Protein AF-X1BZ85-F1 (afdb_monomer_lite)

Foldseek 3Di:
DFDKDKDKDFDKDDWPFPPCPDDVNPDTDTDIDTDPHIDMDIDTDDPAQKDKDADPVVRFIDIDNHLVDDDDPVGPNVVND

InterPro domains:
  IPR020568 Ribosomal protein uS5 domain 2-type superfamily [SSF54211] (2-64)

Structure (mmCIF, N/CA/C/O backbone):
data_AF-X1BZ85-F1
#
_entry.id   AF-X1BZ85-F1
#
loop_
_atom_site.group_PDB
_atom_site.id
_atom_site.type_symbol
_atom_site.label_atom_id
_atom_site.label_alt_id
_atom_site.label_comp_id
_atom_site.label_asym_id
_atom_site.label_entity_id
_atom_site.label_seq_id
_atom_site.pdbx_PDB_ins_code
_atom_site.Cartn_x
_atom_site.Cartn_y
_atom_site.Cartn_z
_atom_site.occupancy
_atom_site.B_iso_or_equiv
_atom_site.auth_seq_id
_atom_site.auth_comp_id
_atom_site.auth_asym_id
_atom_site.auth_atom_id
_atom_site.pdbx_PDB_model_num
ATOM 1 N N . MET A 1 1 ? -27.482 -7.767 10.215 1.00 64.12 1 MET A N 1
ATOM 2 C CA . MET A 1 1 ? -26.082 -8.253 10.238 1.00 64.12 1 MET A CA 1
ATOM 3 C C . MET A 1 1 ? -25.186 -7.148 9.708 1.00 64.12 1 MET A C 1
ATOM 5 O O . MET A 1 1 ? -25.530 -6.556 8.693 1.00 64.12 1 MET A O 1
ATOM 9 N N . ARG A 1 2 ? -24.083 -6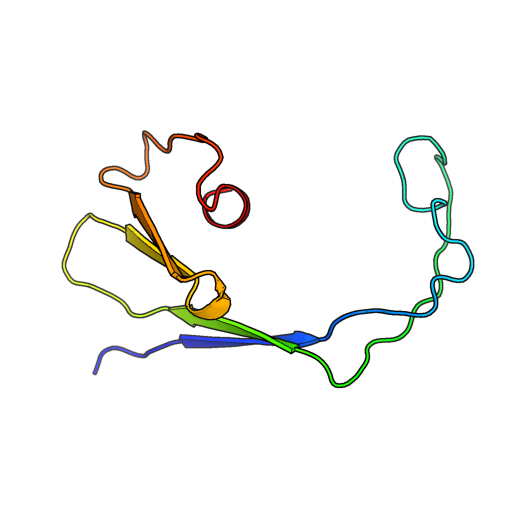.824 10.387 1.00 73.56 2 ARG A N 1
ATOM 10 C CA . ARG A 1 2 ? -23.112 -5.851 9.872 1.00 73.56 2 ARG A CA 1
ATOM 11 C C . ARG A 1 2 ? -22.288 -6.499 8.766 1.00 73.56 2 ARG A C 1
ATOM 13 O O . ARG A 1 2 ? -21.679 -7.538 8.995 1.00 73.56 2 ARG A O 1
ATOM 20 N N . LYS A 1 3 ? -22.312 -5.913 7.571 1.00 90.50 3 LYS A N 1
ATOM 21 C CA . LYS A 1 3 ? -21.594 -6.446 6.413 1.00 90.50 3 LYS A CA 1
ATOM 22 C C . LYS A 1 3 ? -20.125 -6.042 6.514 1.00 90.50 3 LYS A C 1
ATOM 24 O O . LYS A 1 3 ? -19.814 -4.857 6.460 1.00 90.50 3 LYS A O 1
ATOM 29 N N . ILE A 1 4 ? -19.246 -7.025 6.691 1.00 96.12 4 ILE A N 1
ATOM 30 C CA . ILE A 1 4 ? -17.801 -6.827 6.560 1.00 96.12 4 ILE A CA 1
ATOM 31 C C . ILE A 1 4 ? -17.494 -6.703 5.067 1.00 96.12 4 ILE A C 1
ATOM 33 O O . ILE A 1 4 ? -18.000 -7.489 4.262 1.00 96.12 4 ILE A O 1
ATOM 37 N N . ILE A 1 5 ? -16.700 -5.701 4.702 1.00 97.44 5 ILE A N 1
ATOM 38 C CA . ILE A 1 5 ? -16.274 -5.473 3.321 1.00 97.44 5 ILE A CA 1
ATOM 39 C C . ILE A 1 5 ? -14.844 -5.974 3.182 1.00 97.44 5 ILE A C 1
ATOM 41 O O . ILE A 1 5 ? -13.995 -5.646 4.007 1.00 97.44 5 ILE A O 1
ATOM 45 N N . PHE A 1 6 ? -14.588 -6.745 2.131 1.00 97.56 6 PHE A N 1
ATOM 46 C CA . PHE A 1 6 ? -13.262 -7.238 1.779 1.00 97.56 6 PHE A CA 1
ATOM 47 C C . PHE A 1 6 ? -12.893 -6.744 0.385 1.00 97.56 6 PHE A C 1
ATOM 49 O O . PHE A 1 6 ? -13.740 -6.723 -0.509 1.00 97.56 6 PHE A O 1
ATOM 56 N N . SER A 1 7 ? -11.632 -6.372 0.201 1.00 97.62 7 SER A N 1
ATOM 57 C CA . SER A 1 7 ? -11.072 -6.010 -1.097 1.00 97.62 7 SER A CA 1
ATOM 58 C C . SER A 1 7 ? -9.634 -6.510 -1.218 1.00 97.62 7 SER A C 1
ATOM 60 O O . SER A 1 7 ? -8.950 -6.722 -0.212 1.00 97.62 7 SER A O 1
ATOM 62 N N . ARG A 1 8 ? -9.179 -6.700 -2.458 1.00 97.94 8 ARG A N 1
ATOM 63 C CA . ARG A 1 8 ? -7.782 -6.986 -2.788 1.00 97.94 8 ARG A CA 1
ATOM 64 C C . ARG A 1 8 ? -7.375 -6.277 -4.074 1.00 97.94 8 ARG A C 1
ATOM 66 O O . ARG A 1 8 ? -8.188 -6.175 -4.991 1.00 97.94 8 ARG A O 1
ATOM 73 N N . ALA A 1 9 ? -6.115 -5.869 -4.162 1.00 97.75 9 ALA A N 1
ATOM 74 C CA . ALA A 1 9 ? -5.529 -5.275 -5.363 1.00 97.75 9 ALA A CA 1
ATOM 75 C C . ALA A 1 9 ? -4.200 -5.971 -5.707 1.00 97.75 9 ALA A C 1
ATOM 77 O O . ALA A 1 9 ? -3.420 -6.228 -4.787 1.00 97.75 9 ALA A O 1
ATOM 78 N N . PRO A 1 10 ? -3.946 -6.325 -6.983 1.00 98.06 10 PRO A N 1
ATOM 79 C CA . PRO A 1 10 ? -2.676 -6.916 -7.396 1.00 98.06 10 PRO A CA 1
ATOM 80 C C . PRO A 1 10 ? -1.549 -5.875 -7.436 1.00 98.06 10 PRO A C 1
ATOM 82 O O . PRO A 1 10 ? -1.792 -4.683 -7.620 1.00 98.06 10 PRO A O 1
ATOM 85 N N . VAL A 1 11 ? -0.311 -6.343 -7.317 1.00 97.19 11 VAL A N 1
ATOM 86 C CA . VAL A 1 11 ? 0.910 -5.554 -7.519 1.00 97.19 11 VAL A CA 1
ATOM 87 C C . VAL A 1 11 ? 1.261 -5.519 -9.010 1.00 97.19 11 VAL A C 1
ATOM 89 O O . VAL A 1 11 ? 1.071 -6.508 -9.721 1.00 97.19 11 VAL A O 1
ATOM 92 N N . ARG A 1 12 ? 1.794 -4.388 -9.484 1.00 95.56 12 ARG A N 1
ATOM 93 C CA . ARG A 1 12 ? 2.311 -4.220 -10.853 1.00 95.56 12 ARG A CA 1
ATOM 94 C C . ARG A 1 12 ? 3.824 -4.465 -10.937 1.00 95.56 12 ARG A C 1
ATOM 96 O O . ARG A 1 12 ? 4.541 -4.159 -9.988 1.00 95.56 12 ARG A O 1
ATOM 103 N N . ILE A 1 13 ? 4.303 -4.969 -12.076 1.00 94.69 13 ILE A N 1
ATOM 104 C CA . ILE A 1 13 ? 5.729 -5.117 -12.429 1.00 94.69 13 ILE A CA 1
ATOM 105 C C . ILE A 1 13 ? 5.980 -4.787 -13.915 1.00 94.69 13 ILE A C 1
ATOM 107 O O . ILE A 1 13 ? 5.036 -4.529 -14.662 1.00 94.69 13 ILE A O 1
ATOM 111 N N . CYS A 1 14 ? 7.250 -4.873 -14.343 1.00 86.44 14 CYS A N 1
ATOM 112 C CA . CYS A 1 14 ? 7.705 -4.694 -15.730 1.00 86.44 14 CYS A CA 1
ATOM 113 C C . CYS A 1 14 ? 7.356 -3.316 -16.317 1.00 86.44 14 CYS A C 1
ATOM 115 O O . CYS A 1 14 ? 6.708 -3.247 -17.354 1.00 86.44 14 CYS A O 1
ATOM 117 N N . ASP A 1 15 ? 7.808 -2.236 -15.669 1.00 89.44 15 ASP A N 1
ATOM 118 C CA . ASP A 1 15 ? 7.564 -0.849 -16.100 1.00 89.44 15 ASP A CA 1
ATOM 119 C C . ASP A 1 15 ? 8.382 -0.461 -17.345 1.00 89.44 15 ASP A C 1
ATOM 121 O O . ASP A 1 15 ? 9.423 0.200 -17.259 1.00 89.44 15 ASP A O 1
ATOM 125 N N . ILE A 1 16 ? 7.906 -0.842 -18.530 1.00 95.19 16 ILE A N 1
ATOM 126 C CA . ILE A 1 16 ? 8.456 -0.324 -19.786 1.00 95.19 16 ILE A CA 1
ATOM 127 C C . ILE A 1 16 ? 7.981 1.122 -19.934 1.00 95.19 16 ILE A C 1
ATOM 129 O O . ILE A 1 16 ? 6.780 1.389 -19.960 1.00 95.19 16 ILE A O 1
ATOM 133 N N . GLY A 1 17 ? 8.934 2.052 -20.013 1.00 93.50 17 GLY A N 1
ATOM 134 C CA . GLY A 1 17 ? 8.648 3.485 -19.908 1.00 93.50 17 GLY A CA 1
ATOM 135 C C . GLY A 1 17 ? 8.594 3.984 -18.463 1.00 93.50 17 GLY A C 1
ATOM 136 O O . GLY A 1 17 ? 8.005 5.031 -18.209 1.00 93.50 17 GLY A O 1
ATOM 137 N N . GLY A 1 18 ? 9.193 3.258 -17.510 1.00 93.12 18 GLY A N 1
ATOM 138 C CA . GLY A 1 18 ? 9.274 3.686 -16.114 1.00 93.12 18 GLY A CA 1
ATOM 139 C C . GLY A 1 18 ? 9.765 5.130 -15.962 1.00 93.12 18 GLY A C 1
ATOM 140 O O . GLY A 1 18 ? 10.619 5.589 -16.721 1.00 93.12 18 GLY A O 1
ATOM 141 N N . TRP A 1 19 ? 9.203 5.827 -14.972 1.00 93.38 19 TRP A N 1
ATOM 142 C CA . TRP A 1 19 ? 9.379 7.256 -14.686 1.00 93.38 19 TRP A CA 1
ATOM 143 C C . TRP A 1 19 ? 8.708 8.233 -15.655 1.00 93.38 19 TRP A C 1
ATOM 145 O O . TRP A 1 19 ? 8.628 9.421 -15.340 1.00 93.38 19 TRP A O 1
ATOM 155 N N . THR A 1 20 ? 8.186 7.786 -16.796 1.00 95.06 20 THR A N 1
ATOM 156 C CA . THR A 1 20 ? 7.482 8.696 -17.715 1.00 95.06 20 THR A CA 1
ATOM 157 C C . THR A 1 20 ? 6.102 9.115 -17.193 1.00 95.06 20 THR A C 1
ATOM 159 O O . THR A 1 20 ? 5.578 10.135 -17.614 1.00 95.06 20 THR A O 1
ATOM 162 N N . ASP A 1 21 ? 5.535 8.402 -16.219 1.00 92.88 21 ASP A N 1
ATOM 163 C CA . ASP A 1 21 ? 4.306 8.758 -15.497 1.00 92.88 21 ASP A CA 1
ATOM 164 C C . ASP A 1 21 ? 4.535 9.708 -14.303 1.00 92.88 21 ASP A C 1
ATOM 166 O O . ASP A 1 21 ? 3.627 9.947 -13.507 1.00 92.88 21 ASP A O 1
ATOM 170 N N . THR A 1 22 ? 5.746 10.249 -14.150 1.00 94.69 22 THR A N 1
ATOM 171 C CA . THR A 1 22 ? 6.111 11.128 -13.030 1.00 94.69 22 THR A CA 1
ATOM 172 C C . THR A 1 22 ? 6.125 12.609 -13.420 1.00 94.69 22 THR A C 1
ATOM 174 O O . THR A 1 22 ? 6.105 12.975 -14.593 1.00 94.69 22 THR A O 1
ATOM 177 N N . TRP A 1 23 ? 6.184 13.488 -12.412 1.00 94.19 23 TRP A N 1
ATOM 178 C CA . TRP A 1 23 ? 5.966 14.937 -12.539 1.00 94.19 23 TRP A CA 1
ATOM 179 C C . TRP A 1 23 ? 6.869 15.669 -13.548 1.00 94.19 23 TRP A C 1
ATOM 181 O O . TRP A 1 23 ? 6.484 16.729 -14.038 1.00 94.19 23 TRP A O 1
ATOM 191 N N . PHE A 1 24 ? 8.060 15.148 -13.858 1.00 94.81 24 PHE A N 1
ATOM 192 C CA . PHE A 1 24 ? 9.006 15.798 -14.772 1.00 94.81 24 PHE A CA 1
ATOM 193 C C . PHE A 1 24 ? 8.825 15.392 -16.241 1.00 94.81 24 PHE A C 1
ATOM 195 O O . PHE A 1 24 ? 9.490 15.959 -17.108 1.00 94.81 24 PHE A O 1
ATOM 202 N N . CYS A 1 25 ? 7.955 14.423 -16.538 1.00 95.81 25 C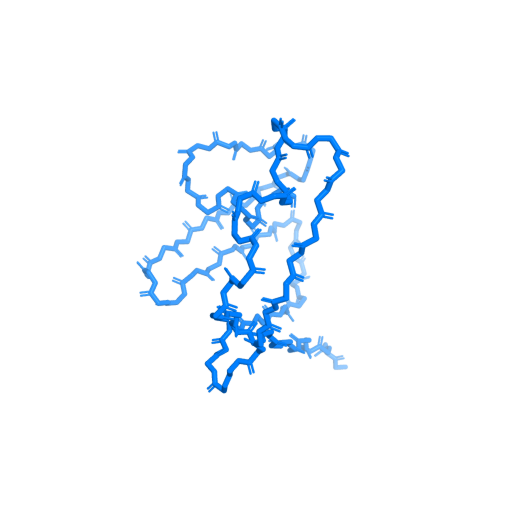YS A N 1
ATOM 203 C CA . CYS A 1 25 ? 7.614 14.018 -17.897 1.00 95.81 25 CYS A CA 1
ATOM 204 C C . CYS A 1 25 ? 6.157 14.421 -18.183 1.00 95.81 25 CYS A C 1
ATOM 206 O O . CYS A 1 25 ? 5.235 13.689 -17.832 1.00 95.81 25 CYS A O 1
ATOM 208 N N . PRO A 1 26 ? 5.910 15.589 -18.810 1.00 93.25 26 PRO A N 1
ATOM 209 C CA . PRO A 1 26 ? 4.548 16.096 -18.996 1.00 93.25 26 PRO A CA 1
ATOM 210 C C . PRO A 1 26 ? 3.654 15.195 -19.856 1.00 93.25 26 PRO A C 1
ATOM 212 O O . PRO A 1 26 ? 2.436 15.239 -19.725 1.00 93.25 26 PRO A O 1
ATOM 215 N N . ASN A 1 27 ? 4.253 14.403 -20.752 1.00 95.75 27 ASN A N 1
ATOM 216 C CA . ASN A 1 27 ? 3.562 13.428 -21.591 1.00 95.75 27 ASN A CA 1
ATOM 217 C C . ASN A 1 27 ? 4.356 12.120 -21.579 1.00 95.75 27 ASN A C 1
ATOM 219 O O . ASN A 1 27 ? 5.374 12.013 -22.266 1.00 95.75 27 ASN A O 1
ATOM 223 N N . GLY A 1 28 ? 3.887 11.137 -20.818 1.00 94.44 28 GLY A N 1
ATOM 224 C CA . GLY A 1 28 ? 4.504 9.820 -20.734 1.00 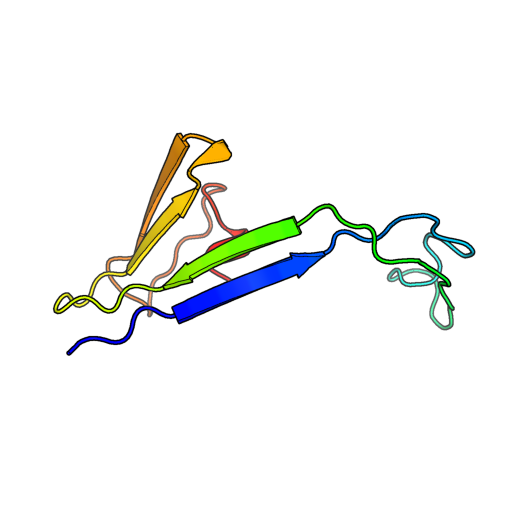94.44 28 GLY A CA 1
ATOM 225 C C . GLY A 1 28 ? 3.517 8.684 -20.929 1.00 94.44 28 GLY A C 1
ATOM 226 O O . GLY A 1 28 ? 2.302 8.878 -20.977 1.00 94.44 28 GLY A O 1
ATOM 227 N N . ALA A 1 29 ? 4.061 7.483 -21.064 1.00 95.44 29 ALA A N 1
ATOM 228 C CA . ALA A 1 29 ? 3.290 6.263 -21.210 1.00 95.44 29 ALA A CA 1
ATOM 229 C C . ALA A 1 29 ? 4.062 5.122 -20.553 1.00 95.44 29 ALA A C 1
ATOM 231 O O . ALA A 1 29 ? 5.236 4.897 -20.852 1.00 95.44 29 ALA A O 1
ATOM 232 N N . VAL A 1 30 ? 3.372 4.380 -19.693 1.00 96.44 30 VAL A N 1
ATOM 233 C CA . VAL A 1 30 ? 3.918 3.199 -19.029 1.00 96.44 30 VAL A CA 1
ATOM 234 C C . VAL A 1 30 ? 3.132 1.986 -19.487 1.00 96.44 30 VAL A C 1
ATOM 236 O O . VAL A 1 30 ? 1.904 1.957 -19.408 1.00 96.44 30 VAL A O 1
ATOM 239 N N . PHE A 1 31 ? 3.853 0.964 -19.927 1.00 96.81 31 PHE A N 1
ATOM 240 C CA . PHE A 1 31 ? 3.314 -0.378 -20.065 1.00 96.81 31 PHE A CA 1
ATOM 241 C C . PHE A 1 31 ? 3.790 -1.206 -18.871 1.00 96.81 31 PHE A C 1
ATOM 243 O O . PHE A 1 31 ? 4.993 -1.332 -18.656 1.00 96.81 31 PHE A O 1
ATOM 250 N N . ASN A 1 32 ? 2.853 -1.749 -18.094 1.00 96.44 32 ASN A N 1
ATOM 251 C CA . ASN A 1 32 ? 3.125 -2.604 -16.940 1.00 96.44 32 ASN A CA 1
ATOM 252 C C . ASN A 1 32 ? 2.123 -3.764 -16.879 1.00 96.44 32 ASN A C 1
ATOM 254 O O . ASN A 1 32 ? 1.119 -3.781 -17.594 1.00 96.44 32 ASN A O 1
ATOM 258 N N . ILE A 1 33 ? 2.422 -4.757 -16.042 1.00 97.00 33 ILE A N 1
ATOM 259 C CA . ILE A 1 33 ? 1.620 -5.976 -15.914 1.00 97.00 33 ILE A CA 1
ATOM 260 C C . ILE A 1 33 ? 1.322 -6.240 -14.438 1.00 97.00 33 ILE A C 1
ATOM 262 O O . ILE A 1 33 ? 2.218 -6.199 -13.594 1.00 97.00 33 ILE A O 1
ATOM 266 N N . CYS A 1 34 ? 0.067 -6.561 -14.127 1.00 97.81 34 CYS A N 1
ATOM 267 C CA . CYS A 1 34 ? -0.331 -7.042 -12.806 1.00 97.81 34 CYS A CA 1
ATOM 268 C C . CYS A 1 34 ? 0.106 -8.497 -12.601 1.00 97.81 34 CYS A C 1
ATOM 270 O O . CYS A 1 34 ? -0.160 -9.354 -13.443 1.00 97.81 34 CYS A O 1
ATOM 272 N N . VAL A 1 35 ? 0.699 -8.799 -11.449 1.00 97.25 35 VAL A N 1
ATOM 273 C CA . VAL A 1 35 ? 1.056 -10.167 -11.045 1.00 97.25 35 VAL A CA 1
ATOM 274 C C . VAL A 1 35 ? 0.196 -10.659 -9.890 1.00 97.25 35 VAL A C 1
ATOM 276 O O . VAL A 1 35 ? -0.421 -9.875 -9.173 1.00 97.25 35 VAL A O 1
ATOM 279 N N . GLY A 1 36 ? 0.162 -11.982 -9.701 1.00 97.75 36 GLY A N 1
ATOM 280 C CA . GLY A 1 36 ? -0.594 -12.673 -8.649 1.00 97.75 36 GLY A CA 1
ATOM 281 C C . GLY A 1 36 ? -0.057 -12.475 -7.225 1.00 97.75 36 GLY A C 1
ATOM 282 O O . GLY A 1 36 ? -0.033 -13.424 -6.448 1.00 97.75 36 GLY A O 1
ATOM 283 N N . LEU A 1 37 ? 0.378 -11.263 -6.887 1.00 96.88 37 LEU A N 1
ATOM 284 C CA . LEU A 1 37 ? 0.773 -10.823 -5.554 1.00 96.88 37 LEU A CA 1
ATOM 285 C C . LEU A 1 37 ? -0.177 -9.696 -5.147 1.00 96.88 37 LEU A C 1
ATOM 287 O O . LEU A 1 37 ? -0.367 -8.765 -5.923 1.00 96.88 37 LEU A O 1
ATOM 291 N N . TYR A 1 38 ? -0.793 -9.778 -3.968 1.00 97.38 38 TYR A N 1
ATOM 292 C CA . TYR A 1 38 ? -1.926 -8.918 -3.613 1.00 97.38 38 TYR A CA 1
ATOM 293 C C . TYR A 1 38 ? -1.731 -8.191 -2.284 1.00 97.38 38 TYR A C 1
ATOM 295 O O . TYR A 1 38 ? -1.221 -8.767 -1.325 1.00 97.38 38 TYR A O 1
ATOM 303 N N . SER A 1 39 ? -2.264 -6.972 -2.219 1.00 96.44 39 SER A N 1
ATOM 304 C CA . SER A 1 39 ? -2.577 -6.267 -0.975 1.00 96.44 39 SER A CA 1
ATOM 305 C C . SER A 1 39 ? -4.040 -6.501 -0.610 1.00 96.44 39 SER A C 1
ATOM 307 O O . SER A 1 39 ? -4.907 -6.480 -1.487 1.00 96.44 39 SER A O 1
ATOM 309 N N . TYR A 1 40 ? -4.322 -6.705 0.676 1.00 97.56 40 TYR A N 1
ATOM 310 C CA . TYR A 1 40 ? -5.655 -7.030 1.185 1.00 97.56 40 TYR A CA 1
ATOM 311 C C . TYR A 1 40 ? -6.145 -5.954 2.149 1.00 97.56 40 TYR A C 1
ATOM 313 O O . TYR A 1 40 ? -5.375 -5.441 2.955 1.00 97.56 40 TYR A O 1
ATOM 321 N N . VAL A 1 41 ? -7.441 -5.649 2.092 1.00 97.06 41 VAL A N 1
ATOM 322 C CA . VAL A 1 41 ? -8.106 -4.728 3.019 1.00 97.06 41 VAL A CA 1
ATOM 323 C C . VAL A 1 41 ? -9.415 -5.345 3.493 1.00 97.06 41 VAL A C 1
ATOM 325 O O . VAL A 1 41 ? -10.162 -5.941 2.711 1.00 97.06 41 VAL A O 1
ATOM 328 N N . ARG A 1 42 ? -9.716 -5.161 4.781 1.00 96.56 42 ARG A N 1
ATOM 329 C CA . ARG A 1 42 ? -11.030 -5.441 5.360 1.00 96.56 42 ARG A CA 1
ATOM 330 C C . ARG A 1 42 ? -11.538 -4.233 6.133 1.00 96.56 42 ARG A C 1
ATOM 332 O O . ARG A 1 42 ? -10.785 -3.623 6.884 1.00 96.56 42 ARG A O 1
ATOM 339 N N . ILE A 1 43 ? -12.820 -3.922 5.977 1.00 96.44 43 ILE A N 1
ATOM 340 C CA . ILE A 1 43 ? -13.492 -2.849 6.712 1.00 96.44 43 ILE A CA 1
ATOM 341 C C . ILE A 1 43 ? -14.609 -3.466 7.541 1.00 96.44 43 ILE A C 1
ATOM 343 O O . ILE A 1 43 ? -15.497 -4.148 7.019 1.00 96.44 43 ILE A O 1
ATOM 347 N N . ILE A 1 44 ? -14.547 -3.221 8.848 1.00 95.81 44 ILE A N 1
ATOM 348 C CA . ILE A 1 44 ? -15.496 -3.737 9.831 1.00 95.81 44 ILE A CA 1
ATOM 349 C C . ILE A 1 44 ? -16.227 -2.536 10.442 1.00 95.81 44 ILE A C 1
ATOM 351 O O . ILE A 1 44 ? -15.590 -1.727 11.116 1.00 95.81 44 ILE A O 1
ATOM 355 N N . PRO A 1 45 ? -17.548 -2.390 10.240 1.00 94.56 45 PRO A N 1
ATOM 356 C CA . PRO A 1 45 ? -18.290 -1.283 10.831 1.00 94.56 45 PRO A CA 1
ATOM 357 C C . PRO A 1 45 ? -18.395 -1.440 12.355 1.00 94.56 45 PRO A C 1
ATOM 359 O O . PRO A 1 45 ? -18.825 -2.482 12.864 1.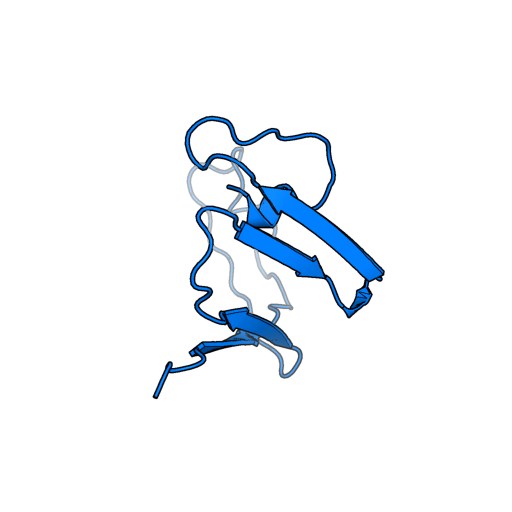00 94.56 45 PRO A O 1
ATOM 362 N N . THR A 1 46 ? -18.055 -0.381 13.088 1.00 91.75 46 THR A N 1
ATOM 363 C CA . THR A 1 46 ? -18.133 -0.296 14.554 1.00 91.75 46 THR A CA 1
ATOM 364 C C . THR A 1 46 ? -19.272 0.640 14.991 1.00 91.75 46 THR A C 1
ATOM 366 O O . THR A 1 46 ? -19.881 1.332 14.182 1.00 91.75 46 THR A O 1
ATOM 369 N N . ASN A 1 47 ? -19.691 0.570 16.261 1.00 91.44 47 ASN A N 1
ATOM 370 C CA . ASN A 1 47 ? -20.699 1.484 16.850 1.00 91.44 47 ASN A CA 1
ATOM 371 C C . ASN A 1 47 ? -20.033 2.703 17.520 1.00 91.44 47 ASN A C 1
ATOM 373 O O . ASN A 1 47 ? -20.667 3.417 18.288 1.00 91.44 47 ASN A O 1
ATOM 377 N N . THR A 1 48 ? -18.737 2.901 17.288 1.00 87.94 48 THR A N 1
ATOM 378 C CA . THR A 1 48 ? -17.932 3.949 17.914 1.00 87.94 48 THR A CA 1
ATOM 379 C C . THR A 1 48 ? -17.739 5.098 16.937 1.00 87.94 48 THR A C 1
ATOM 381 O O . THR A 1 48 ? -17.665 4.883 15.733 1.00 87.94 48 THR A O 1
ATOM 384 N N . SER A 1 49 ? -17.557 6.314 17.445 1.00 89.38 49 SER A N 1
ATOM 385 C CA . SER A 1 49 ? -17.143 7.475 16.641 1.00 89.38 49 SER A CA 1
ATOM 386 C C . SER A 1 49 ? -15.643 7.475 16.303 1.00 89.38 49 SER A C 1
ATOM 388 O O . SER A 1 49 ? -15.096 8.507 15.930 1.00 89.38 49 SER A O 1
ATOM 390 N N . ARG A 1 50 ? -14.967 6.335 16.490 1.00 92.06 50 ARG A N 1
ATOM 391 C CA . ARG A 1 50 ? -13.519 6.163 16.333 1.00 92.06 50 ARG A CA 1
ATOM 392 C C . ARG A 1 50 ? -13.223 5.220 15.181 1.00 92.06 50 ARG A C 1
ATOM 394 O O . ARG A 1 50 ? -13.949 4.236 15.010 1.00 92.06 50 ARG A O 1
ATOM 401 N N . ILE A 1 51 ? -12.136 5.486 14.467 1.00 94.62 51 ILE A N 1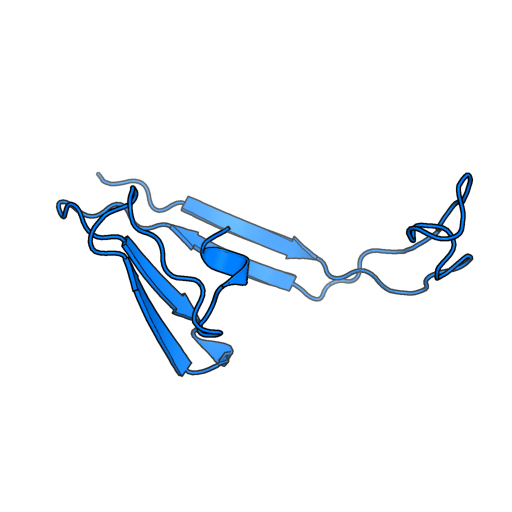
ATOM 402 C CA . ILE A 1 51 ? -11.637 4.655 13.371 1.00 94.62 51 ILE A CA 1
ATOM 403 C C . ILE A 1 51 ? -10.335 4.006 13.832 1.00 94.62 51 ILE A C 1
ATOM 405 O O . ILE A 1 51 ? -9.406 4.699 14.233 1.00 94.62 51 ILE A O 1
ATOM 409 N N . ASN A 1 52 ? -10.270 2.679 13.763 1.00 95.44 52 ASN A N 1
ATOM 410 C CA . ASN A 1 52 ? -9.050 1.928 14.037 1.00 95.44 52 ASN A CA 1
ATOM 411 C C . ASN A 1 52 ? -8.450 1.467 12.715 1.00 95.44 52 ASN A C 1
ATOM 413 O O . ASN A 1 52 ? -9.129 0.799 11.932 1.00 95.44 52 ASN A O 1
ATOM 417 N N . ILE A 1 53 ? -7.184 1.796 12.494 1.00 96.31 53 ILE A N 1
ATOM 418 C CA . ILE A 1 53 ? -6.415 1.341 11.340 1.00 96.31 53 ILE A CA 1
ATOM 419 C C . ILE A 1 53 ? -5.368 0.360 11.854 1.00 96.31 53 ILE A C 1
ATOM 421 O O . ILE A 1 53 ? -4.611 0.671 12.773 1.00 96.31 53 ILE A O 1
ATOM 425 N N . VAL A 1 54 ? -5.338 -0.835 11.268 1.00 96.31 54 VAL A N 1
ATOM 426 C CA . VAL A 1 54 ? -4.436 -1.916 11.674 1.00 96.31 54 VAL A CA 1
ATOM 427 C C . VAL A 1 54 ? -3.707 -2.439 10.447 1.00 96.31 54 VAL A C 1
ATOM 429 O O . VAL A 1 54 ? -4.336 -2.834 9.466 1.00 96.31 54 VAL A O 1
ATOM 432 N N . SER A 1 55 ? -2.382 -2.461 10.525 1.00 96.50 55 SER A N 1
ATOM 433 C CA . SER A 1 55 ? -1.510 -3.145 9.580 1.00 96.50 55 SER A CA 1
ATOM 434 C C . SER A 1 55 ? -1.022 -4.443 10.214 1.00 96.50 55 SER A C 1
ATOM 436 O O . SER A 1 55 ? -0.155 -4.435 11.088 1.00 96.50 55 SER A O 1
ATOM 438 N N . GLU A 1 56 ? -1.607 -5.566 9.797 1.00 94.19 56 GLU A N 1
ATOM 439 C CA . GLU A 1 56 ? -1.308 -6.886 10.369 1.00 94.19 56 GLU A CA 1
ATOM 440 C C . GLU A 1 56 ? 0.117 -7.343 10.041 1.00 94.19 56 GLU A C 1
ATOM 442 O O . GLU A 1 56 ? 0.803 -7.890 10.899 1.00 94.19 56 GLU A O 1
ATOM 447 N N . ASN A 1 57 ? 0.594 -7.079 8.822 1.00 93.44 57 ASN A N 1
ATOM 448 C CA . ASN A 1 57 ? 1.922 -7.502 8.376 1.00 93.44 57 ASN A CA 1
ATOM 449 C C . ASN A 1 57 ? 3.058 -6.684 9.004 1.00 93.44 57 ASN A C 1
ATOM 451 O O . ASN A 1 57 ? 4.154 -7.212 9.169 1.00 93.44 57 ASN A O 1
ATOM 455 N N . LEU A 1 58 ? 2.813 -5.411 9.335 1.00 93.88 58 LEU A N 1
ATOM 456 C CA . LEU A 1 58 ? 3.798 -4.559 10.010 1.00 93.88 58 LEU A CA 1
ATOM 457 C C . LEU A 1 58 ? 3.646 -4.571 11.535 1.00 93.88 58 LEU A C 1
ATOM 459 O O . LEU A 1 58 ? 4.509 -4.042 12.228 1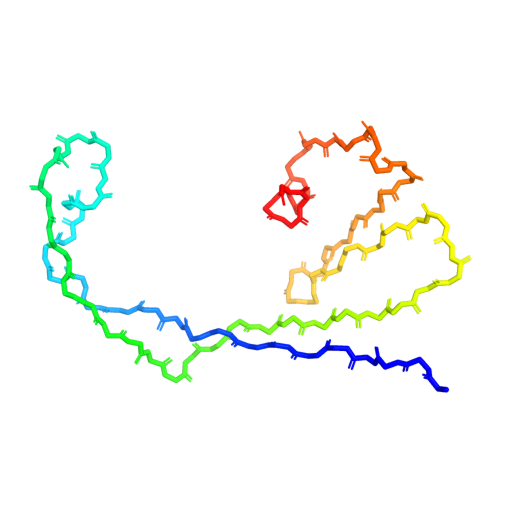.00 93.88 58 LEU A O 1
ATOM 463 N N . ASN A 1 59 ? 2.565 -5.159 12.057 1.00 94.88 59 ASN A N 1
ATOM 464 C CA . ASN A 1 59 ? 2.194 -5.108 13.470 1.00 94.88 59 ASN A CA 1
ATOM 465 C C . ASN A 1 59 ? 2.083 -3.663 14.014 1.00 94.88 59 ASN A C 1
ATOM 467 O O . ASN A 1 59 ? 2.512 -3.362 15.127 1.00 94.88 59 ASN A O 1
ATOM 471 N N . ILE A 1 60 ? 1.510 -2.758 13.211 1.00 95.69 60 ILE A N 1
ATOM 472 C CA . ILE A 1 60 ? 1.305 -1.339 13.551 1.00 95.69 60 ILE A CA 1
ATOM 473 C C . ILE A 1 60 ? -0.195 -1.062 13.638 1.00 95.69 60 ILE A C 1
ATOM 475 O O . ILE A 1 60 ? -0.979 -1.568 12.832 1.00 95.69 60 ILE A O 1
ATOM 479 N N . HIS A 1 61 ? -0.600 -0.227 14.593 1.00 95.56 61 HIS A N 1
ATOM 480 C CA . HIS A 1 61 ? -1.976 0.236 14.733 1.00 95.56 61 HIS A CA 1
ATOM 481 C C . HIS A 1 61 ? -2.018 1.737 15.024 1.00 95.56 61 HIS A C 1
ATOM 483 O O . HIS A 1 61 ? -1.109 2.281 15.646 1.00 95.56 61 HIS A O 1
ATOM 489 N N . THR A 1 62 ? -3.084 2.399 14.584 1.00 95.56 62 THR A N 1
ATOM 490 C CA . THR A 1 62 ? -3.384 3.787 14.946 1.00 95.56 62 THR A CA 1
ATOM 491 C C . THR A 1 62 ? -4.890 3.979 15.128 1.00 95.56 62 THR A C 1
ATOM 493 O O . THR A 1 62 ? -5.701 3.252 14.544 1.00 95.56 62 THR A O 1
ATOM 496 N N . GLU A 1 63 ? -5.266 4.939 15.969 1.00 94.56 63 GLU A N 1
ATOM 497 C CA . GLU A 1 63 ? -6.653 5.286 16.279 1.00 94.56 63 GLU A CA 1
ATOM 498 C C . GLU A 1 63 ? -6.916 6.740 15.881 1.00 94.56 63 GLU A C 1
ATOM 500 O O . GLU A 1 63 ? -6.279 7.663 16.388 1.00 94.56 63 GLU A O 1
ATOM 505 N N . ILE A 1 64 ? -7.920 6.957 15.035 1.00 94.88 64 ILE A N 1
ATOM 506 C CA . ILE A 1 64 ? -8.451 8.286 14.735 1.00 94.88 64 ILE A CA 1
ATOM 507 C C . ILE A 1 64 ? -9.677 8.506 15.620 1.00 94.88 64 ILE A C 1
ATOM 509 O O . ILE A 1 64 ? -10.728 7.881 15.438 1.00 94.88 64 ILE A O 1
ATOM 513 N N . LYS A 1 65 ? -9.546 9.412 16.593 1.00 91.94 65 LYS A N 1
ATOM 514 C CA . LYS A 1 65 ? -10.617 9.745 17.550 1.00 91.94 65 LYS A CA 1
ATOM 515 C C . LYS A 1 65 ? -11.666 10.691 16.971 1.00 91.94 65 LYS A C 1
ATOM 517 O O . LYS A 1 65 ? -12.829 10.607 17.354 1.00 91.94 65 LYS A O 1
ATOM 522 N N . ASN A 1 66 ? -11.250 11.599 16.089 1.00 90.12 66 ASN A N 1
ATOM 523 C CA . ASN A 1 66 ? -12.118 12.558 15.416 1.00 90.12 66 ASN A CA 1
ATOM 524 C C . ASN A 1 66 ? -11.687 12.687 13.955 1.00 90.12 66 ASN A C 1
ATOM 526 O O . ASN A 1 66 ? -10.559 13.082 13.678 1.00 90.12 66 ASN A O 1
ATOM 530 N N . PHE A 1 67 ? -12.598 12.393 13.030 1.00 86.31 67 PHE A N 1
ATOM 531 C CA . PHE A 1 67 ? -12.321 12.441 11.594 1.00 86.31 67 PHE A CA 1
ATOM 532 C C . PHE A 1 67 ? -12.011 13.851 11.065 1.00 86.31 67 PHE A C 1
ATOM 534 O O . PHE A 1 67 ? -11.440 13.975 9.990 1.00 86.31 67 PHE A O 1
ATOM 541 N N . HIS A 1 68 ? -12.368 14.909 11.800 1.00 89.50 68 HIS A N 1
ATOM 542 C CA . HIS A 1 68 ? -12.019 16.282 11.422 1.00 89.50 68 HIS A CA 1
ATOM 543 C C . HIS A 1 68 ? -10.567 16.642 11.764 1.00 89.50 68 HIS A C 1
ATOM 545 O O . HIS A 1 68 ? -10.031 17.585 11.195 1.00 89.50 68 HIS A O 1
ATOM 551 N N . ASN A 1 69 ? -9.936 15.903 12.685 1.00 89.62 69 ASN A N 1
ATOM 552 C CA . ASN A 1 69 ? -8.607 16.201 13.219 1.00 89.62 69 ASN A CA 1
ATOM 553 C C . ASN A 1 69 ? -7.692 14.985 13.027 1.00 89.62 69 ASN A C 1
ATOM 555 O O . ASN A 1 69 ? -7.274 14.347 13.993 1.00 89.62 69 ASN A O 1
ATOM 559 N N . ILE A 1 70 ? -7.446 14.622 11.770 1.00 93.12 70 ILE A N 1
ATOM 560 C CA . ILE A 1 70 ? -6.533 13.532 11.414 1.00 93.12 70 ILE A CA 1
ATOM 561 C C . ILE A 1 70 ? -5.094 14.060 11.458 1.00 93.12 70 ILE A C 1
ATOM 563 O O . ILE A 1 70 ? -4.777 15.051 10.803 1.00 93.12 70 ILE A O 1
ATOM 567 N N . GLU A 1 71 ? -4.226 13.393 12.219 1.00 92.44 71 GLU A N 1
ATOM 568 C CA . GLU A 1 71 ? -2.800 13.722 12.326 1.00 92.44 71 GLU A CA 1
ATOM 569 C C . GLU A 1 71 ? -1.958 12.807 11.426 1.00 92.44 71 GLU A C 1
ATOM 571 O O . GLU A 1 71 ? -2.116 11.582 11.454 1.00 92.44 71 GLU A O 1
ATOM 576 N N . TYR A 1 72 ? -1.046 13.403 10.654 1.00 93.62 72 TYR A N 1
ATOM 577 C CA . TYR A 1 72 ? -0.073 12.706 9.808 1.00 93.62 72 TYR A CA 1
ATOM 578 C C . TYR A 1 72 ? 1.290 12.703 10.509 1.00 93.62 72 TYR A C 1
ATOM 580 O O . TYR A 1 72 ? 2.050 13.667 10.427 1.00 93.62 72 TYR A O 1
ATOM 588 N N . ASP A 1 73 ? 1.544 11.650 11.281 1.00 92.62 73 ASP A N 1
ATOM 589 C CA . ASP A 1 73 ? 2.662 11.510 12.223 1.00 92.62 73 ASP A CA 1
ATOM 590 C C . ASP A 1 73 ? 3.683 10.445 11.782 1.00 92.62 73 ASP A C 1
ATOM 592 O O . ASP A 1 73 ? 4.550 10.040 12.556 1.00 92.62 73 ASP A O 1
ATOM 596 N N . GLY A 1 74 ? 3.569 9.958 10.545 1.00 91.19 74 GLY A N 1
ATOM 597 C CA . GLY A 1 74 ? 4.351 8.853 9.999 1.00 91.19 74 GLY A CA 1
ATOM 598 C C . GLY A 1 74 ? 3.767 7.467 10.288 1.00 91.19 74 GLY A C 1
ATOM 599 O O . GLY A 1 74 ? 4.212 6.486 9.686 1.00 91.19 74 GLY A O 1
ATOM 600 N N . ASN A 1 75 ? 2.745 7.347 11.144 1.00 93.38 75 ASN A N 1
ATOM 601 C CA . ASN A 1 75 ? 2.139 6.060 11.485 1.00 93.38 75 ASN A CA 1
ATOM 602 C C . ASN A 1 75 ? 0.917 5.773 10.612 1.00 93.38 75 ASN A C 1
ATOM 604 O O . ASN A 1 75 ? -0.186 6.223 10.906 1.00 93.38 75 ASN A O 1
ATOM 608 N N . LEU A 1 76 ? 1.088 4.943 9.578 1.00 94.12 76 LEU A N 1
ATOM 609 C CA . LEU A 1 76 ? 0.006 4.514 8.673 1.00 94.12 76 LEU A CA 1
ATOM 610 C C . LEU A 1 76 ? -0.685 5.671 7.927 1.00 94.12 76 LEU A C 1
ATOM 612 O O . LEU A 1 76 ? -1.843 5.553 7.538 1.00 94.12 76 LEU A O 1
ATOM 616 N N . ASP A 1 77 ? 0.040 6.759 7.671 1.00 94.31 77 ASP A N 1
ATOM 617 C CA . ASP A 1 77 ? -0.466 7.976 7.021 1.00 94.31 77 ASP A CA 1
ATOM 618 C C . ASP A 1 77 ? -1.098 7.738 5.647 1.00 94.31 77 ASP A C 1
ATOM 620 O O . ASP A 1 77 ? -2.097 8.367 5.311 1.00 94.31 77 ASP A O 1
ATOM 624 N N . LEU A 1 78 ? -0.589 6.767 4.883 1.00 92.12 78 LEU A N 1
ATOM 625 C CA . LEU A 1 78 ? -1.178 6.386 3.595 1.00 92.12 78 LEU A CA 1
ATOM 626 C C . LEU A 1 78 ? -2.631 5.896 3.728 1.00 92.12 78 LEU A C 1
ATOM 628 O O . LEU A 1 78 ? -3.406 6.025 2.791 1.00 92.12 78 LEU A O 1
ATOM 632 N N . LEU A 1 79 ? -2.997 5.324 4.879 1.00 92.44 79 LEU A N 1
ATOM 633 C CA . LEU A 1 79 ? -4.352 4.846 5.166 1.00 92.44 79 LEU A CA 1
ATOM 634 C C . LEU A 1 79 ? -5.234 5.925 5.819 1.00 92.44 79 LEU A C 1
ATOM 636 O O . LEU A 1 79 ? -6.420 5.680 6.031 1.00 92.44 79 LEU A O 1
ATOM 640 N N . LYS A 1 80 ? -4.652 7.077 6.179 1.00 92.44 80 LYS A N 1
ATOM 641 C CA . LYS A 1 80 ? -5.351 8.232 6.762 1.00 92.44 80 LYS A CA 1
ATOM 642 C C . LYS A 1 80 ? -5.792 9.261 5.712 1.00 92.44 80 LYS A C 1
ATOM 644 O O . LYS A 1 80 ? -6.712 10.024 6.003 1.00 92.44 80 LYS A O 1
ATOM 649 N N . ALA A 1 81 ? -5.102 9.296 4.568 1.00 87.31 81 ALA A N 1
ATOM 650 C CA . ALA A 1 81 ? -5.330 10.219 3.454 1.00 87.31 81 ALA A CA 1
ATOM 651 C C . ALA A 1 81 ? -6.614 9.932 2.659 1.00 87.31 81 ALA A C 1
ATOM 653 O O . ALA A 1 81 ? -7.070 8.764 2.650 1.00 87.31 81 ALA A O 1
#

Organism: NCBI:txid412755

pLDDT: mean 93.64, std 4.88, range [64.12, 98.06]

Secondary structure (DSSP, 8-state):
----EEEEEEEEEEEETTTTTSTT-SS---EEEEEEEEEEEEE---SSS-EEEEETTTTEEEEES-TTS---SSSSGGGT-

Sequence (81 aa):
MRKIIFSRAPVRICDIGGWTDTWFCPNGAVFNICVGLYSYVRIIPTNTSRINIVSENLNIHTEIKNFHNIEYDGNLDLLKA

Radius of gyration: 17.37 Å; chains: 1; bounding box: 36×29×40 Å